Protein AF-A0A820G0E8-F1 (afdb_monomer)

Structure (mmCIF, N/CA/C/O backbone):
data_AF-A0A820G0E8-F1
#
_entry.id   AF-A0A820G0E8-F1
#
loop_
_atom_site.group_PDB
_atom_site.id
_atom_site.type_symbol
_atom_site.label_atom_id
_atom_site.label_alt_id
_atom_site.label_comp_id
_atom_site.label_asym_id
_atom_site.label_entity_id
_atom_site.label_seq_id
_atom_site.pdbx_PDB_ins_code
_atom_site.Cartn_x
_atom_site.Cartn_y
_atom_site.Cartn_z
_atom_site.occupancy
_atom_site.B_iso_or_equiv
_atom_site.auth_seq_id
_atom_site.auth_comp_id
_atom_site.auth_asym_id
_atom_site.auth_atom_id
_atom_site.pdbx_PDB_model_num
ATOM 1 N N . MET A 1 1 ? 2.059 23.994 3.078 1.00 36.12 1 MET A N 1
ATOM 2 C CA . MET A 1 1 ? 0.710 23.503 3.443 1.00 36.12 1 MET A CA 1
ATOM 3 C C . MET A 1 1 ? 0.178 22.371 2.561 1.00 36.12 1 MET A C 1
ATOM 5 O O . MET A 1 1 ? -0.670 21.641 3.039 1.00 36.12 1 MET A O 1
ATOM 9 N N . VAL A 1 2 ? 0.665 22.157 1.329 1.00 35.41 2 VAL A N 1
ATOM 10 C CA . VAL A 1 2 ? 0.181 21.047 0.471 1.00 35.41 2 VAL A CA 1
ATOM 11 C C . VAL A 1 2 ? 0.738 19.672 0.890 1.00 35.41 2 VAL A C 1
ATOM 13 O O . VAL A 1 2 ? 0.032 18.677 0.796 1.00 35.41 2 VAL A O 1
ATOM 16 N N . GLY A 1 3 ? 1.969 19.610 1.422 1.00 37.16 3 GLY A N 1
ATOM 17 C CA . GLY A 1 3 ? 2.598 18.348 1.853 1.00 37.16 3 GLY A CA 1
ATOM 18 C C . GLY A 1 3 ? 1.890 17.660 3.027 1.00 37.16 3 GLY A C 1
ATOM 19 O O . GLY A 1 3 ? 1.567 16.484 2.937 1.00 37.16 3 GLY A O 1
ATOM 20 N N . GLN A 1 4 ? 1.533 18.418 4.073 1.00 37.75 4 GLN A N 1
ATOM 21 C CA . GLN A 1 4 ? 0.836 17.885 5.254 1.00 37.75 4 GLN A CA 1
ATOM 22 C C . GLN A 1 4 ? -0.540 17.278 4.937 1.00 37.75 4 GLN A C 1
ATOM 24 O O . GLN A 1 4 ? -0.981 16.394 5.658 1.00 37.75 4 GLN A O 1
ATOM 29 N N . PHE A 1 5 ? -1.215 17.736 3.876 1.00 36.47 5 PHE A N 1
ATOM 30 C CA . PHE A 1 5 ? -2.557 17.264 3.513 1.00 36.47 5 PHE A CA 1
ATOM 31 C C . PHE A 1 5 ? -2.537 15.893 2.817 1.00 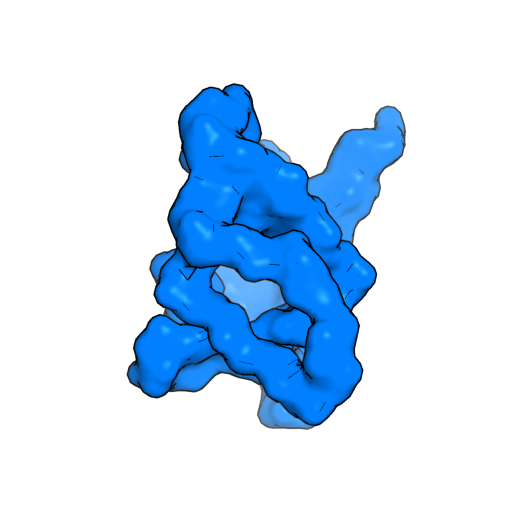36.47 5 PHE A C 1
ATOM 33 O O . PHE A 1 5 ? -3.464 15.100 2.962 1.00 36.47 5 PHE A O 1
ATOM 40 N N . ILE A 1 6 ? -1.475 15.599 2.057 1.00 48.69 6 ILE A N 1
ATOM 41 C CA . ILE A 1 6 ? -1.281 14.278 1.439 1.00 48.69 6 ILE A CA 1
ATOM 42 C C . ILE A 1 6 ? -0.902 13.263 2.519 1.00 48.69 6 ILE A C 1
ATOM 44 O O . ILE A 1 6 ? -1.411 12.145 2.504 1.00 48.69 6 ILE A O 1
ATOM 48 N N . ASP A 1 7 ? -0.071 13.689 3.470 1.00 50.03 7 ASP A N 1
ATOM 49 C CA . ASP A 1 7 ? 0.425 12.865 4.571 1.00 50.03 7 ASP A CA 1
ATOM 50 C C . ASP A 1 7 ? -0.672 12.482 5.586 1.00 50.03 7 ASP A C 1
ATOM 52 O O . ASP A 1 7 ? -0.603 11.410 6.186 1.00 50.03 7 ASP A O 1
ATOM 56 N N . THR A 1 8 ? -1.709 13.312 5.760 1.00 57.25 8 THR A N 1
ATOM 57 C CA . THR A 1 8 ? -2.876 12.983 6.603 1.00 57.25 8 THR A CA 1
ATOM 58 C C . THR A 1 8 ? -3.914 12.126 5.890 1.00 57.25 8 THR A C 1
ATOM 60 O O . THR A 1 8 ? -4.574 11.316 6.538 1.00 57.25 8 THR A O 1
ATOM 63 N N . PHE A 1 9 ? -4.072 12.283 4.573 1.00 72.31 9 PHE A N 1
ATOM 64 C CA . PHE A 1 9 ? -5.093 11.553 3.823 1.00 72.31 9 PHE A CA 1
ATOM 65 C C . PHE A 1 9 ? -4.617 10.165 3.383 1.00 72.31 9 PHE A C 1
ATOM 67 O O . PHE A 1 9 ? -5.361 9.197 3.516 1.00 72.31 9 PHE A O 1
ATOM 74 N N . TRP A 1 10 ? -3.384 10.045 2.879 1.00 82.44 10 TRP A N 1
ATOM 75 C CA . TRP A 1 10 ? -2.825 8.780 2.395 1.00 82.44 10 TRP A CA 1
ATOM 76 C C . TRP A 1 10 ? -1.816 8.223 3.385 1.00 82.44 10 TRP A C 1
ATOM 78 O O . TRP A 1 10 ? -0.690 8.709 3.500 1.00 82.44 10 TRP A O 1
ATOM 88 N N . ARG A 1 11 ? -2.177 7.126 4.048 1.00 86.00 11 ARG A N 1
ATOM 89 C CA . ARG A 1 11 ? -1.260 6.462 4.965 1.00 86.00 11 ARG A CA 1
ATOM 90 C C . ARG A 1 11 ? -0.144 5.764 4.186 1.00 86.00 11 ARG A C 1
ATOM 92 O O . ARG A 1 11 ? -0.373 4.718 3.575 1.00 86.00 11 ARG A O 1
ATOM 99 N N . LYS A 1 12 ? 1.079 6.296 4.243 1.00 89.56 12 LYS A N 1
ATOM 100 C CA . LYS A 1 12 ? 2.278 5.551 3.832 1.00 89.56 12 LYS A CA 1
ATOM 101 C C . LYS A 1 12 ? 2.484 4.389 4.799 1.00 89.56 12 LYS A C 1
ATOM 103 O O . LYS A 1 12 ? 2.465 4.576 6.015 1.00 89.56 12 LYS A O 1
ATOM 108 N N . SER A 1 13 ? 2.615 3.171 4.294 1.00 87.25 13 SER A N 1
ATOM 109 C CA . SER A 1 13 ? 2.782 1.991 5.151 1.00 87.25 13 SER A CA 1
ATOM 110 C C . SER A 1 13 ? 3.512 0.879 4.426 1.00 87.25 13 SER A C 1
ATOM 112 O O . SER A 1 13 ? 3.394 0.730 3.209 1.00 87.25 13 SER A O 1
ATOM 114 N N . PHE A 1 14 ? 4.223 0.052 5.188 1.00 88.38 14 PHE A N 1
ATOM 115 C CA . PHE A 1 14 ? 4.657 -1.233 4.669 1.00 88.38 14 PHE A CA 1
ATOM 116 C C . PHE A 1 14 ? 3.482 -2.210 4.624 1.00 88.38 14 PHE A C 1
ATOM 118 O O . PHE A 1 14 ? 2.568 -2.166 5.450 1.00 88.38 14 PHE A O 1
ATOM 125 N N . ILE A 1 15 ? 3.546 -3.164 3.694 1.00 87.06 15 ILE A N 1
ATOM 126 C CA . ILE A 1 15 ? 2.589 -4.279 3.619 1.00 87.06 15 ILE A CA 1
ATOM 127 C C . ILE A 1 15 ? 2.536 -5.031 4.960 1.00 87.06 15 ILE A C 1
ATOM 129 O O . ILE A 1 15 ? 1.457 -5.392 5.423 1.00 87.06 15 ILE A O 1
ATOM 133 N N . GLY A 1 16 ? 3.685 -5.212 5.623 1.00 85.25 16 GLY A N 1
ATOM 134 C CA . GLY A 1 16 ? 3.760 -5.850 6.941 1.00 85.25 16 GLY A CA 1
ATOM 135 C C . GLY A 1 16 ? 2.952 -5.131 8.027 1.00 85.25 16 GLY A C 1
ATOM 136 O O . GLY A 1 16 ? 2.353 -5.787 8.877 1.00 85.25 16 GLY A O 1
ATOM 137 N N . ASP A 1 17 ? 2.865 -3.801 7.972 1.00 85.88 17 ASP A N 1
ATOM 138 C CA . ASP A 1 17 ? 2.082 -3.020 8.931 1.00 85.88 17 ASP A CA 1
ATOM 139 C C . ASP A 1 17 ? 0.589 -3.175 8.680 1.00 85.88 17 ASP A C 1
ATOM 141 O O . ASP A 1 17 ? -0.172 -3.447 9.606 1.00 85.88 17 ASP A O 1
ATOM 145 N N . LEU A 1 18 ? 0.174 -3.084 7.418 1.00 88.38 18 LEU A N 1
ATOM 146 C CA . LEU A 1 18 ? -1.227 -3.218 7.032 1.00 88.38 18 LEU A CA 1
ATOM 147 C C . LEU A 1 18 ? -1.809 -4.601 7.358 1.00 88.38 18 LEU A C 1
ATOM 149 O O . LEU A 1 18 ? -2.995 -4.701 7.653 1.00 88.38 18 LEU A O 1
ATOM 153 N N . ARG A 1 19 ? -0.989 -5.658 7.406 1.00 87.19 19 ARG A N 1
ATOM 154 C CA . ARG A 1 19 ? -1.418 -6.989 7.888 1.00 87.19 19 ARG A CA 1
ATOM 155 C C . ARG A 1 19 ? -1.884 -6.982 9.349 1.00 87.19 19 ARG A C 1
ATOM 157 O O . ARG A 1 19 ? -2.638 -7.860 9.758 1.00 87.19 19 ARG A O 1
ATOM 164 N N . ARG A 1 20 ? -1.438 -6.006 10.142 1.00 86.44 20 ARG A N 1
ATOM 165 C CA . ARG A 1 20 ? -1.859 -5.813 11.538 1.00 86.44 20 ARG A CA 1
ATOM 166 C C . ARG A 1 20 ? -3.068 -4.887 11.660 1.00 86.44 20 ARG A C 1
ATOM 168 O O . ARG A 1 20 ? -3.601 -4.753 12.759 1.00 86.44 20 ARG A O 1
ATOM 175 N N . ALA A 1 21 ? -3.498 -4.260 10.564 1.00 88.50 21 ALA A N 1
ATOM 176 C CA . ALA A 1 21 ? -4.653 -3.382 10.575 1.00 88.50 21 ALA A CA 1
ATOM 177 C C . ALA A 1 21 ? -5.953 -4.180 10.744 1.00 88.50 21 ALA A C 1
ATOM 179 O O . ALA A 1 21 ? -6.102 -5.294 10.230 1.00 88.50 21 ALA A O 1
ATOM 180 N N . ARG A 1 22 ? -6.906 -3.599 11.469 1.00 88.75 22 ARG A N 1
ATOM 181 C CA . ARG A 1 22 ? -8.230 -4.165 11.736 1.00 88.75 22 ARG A CA 1
ATOM 182 C C . ARG A 1 22 ? -9.294 -3.257 11.146 1.00 88.75 22 ARG A C 1
ATOM 184 O O . ARG A 1 22 ? -9.194 -2.042 11.292 1.00 88.75 22 ARG A O 1
ATOM 191 N N . LYS A 1 23 ? -10.309 -3.827 10.498 1.00 88.38 23 LYS A N 1
ATOM 192 C CA . LYS A 1 23 ? -11.496 -3.050 10.125 1.00 88.38 23 LYS A CA 1
ATOM 193 C C . LYS A 1 23 ? -12.170 -2.502 11.380 1.00 88.38 23 LYS A C 1
ATOM 195 O O . LYS A 1 23 ? -12.201 -3.195 12.397 1.00 88.38 23 LYS A O 1
ATOM 200 N N . VAL A 1 24 ? -12.700 -1.283 11.294 1.00 86.56 24 VAL A N 1
ATOM 201 C CA . VAL A 1 24 ? -13.499 -0.681 12.375 1.00 86.56 24 VAL A CA 1
ATOM 202 C C . VAL A 1 24 ? -14.840 -1.408 12.518 1.00 86.56 24 VAL A C 1
ATOM 204 O O . VAL A 1 24 ? -15.222 -1.769 13.628 1.00 86.56 24 VAL A O 1
ATOM 207 N N . SER A 1 25 ? -15.511 -1.703 11.402 1.00 82.56 25 SER A N 1
ATOM 208 C CA . SER A 1 25 ? -16.665 -2.611 11.337 1.00 82.56 25 SER A CA 1
ATOM 209 C C . SER A 1 25 ? -16.698 -3.360 9.996 1.00 82.56 25 SER A C 1
ATOM 211 O O . SER A 1 25 ? -15.935 -3.029 9.087 1.00 82.56 25 SER A O 1
ATOM 213 N N . GLU A 1 26 ? -17.522 -4.405 9.863 1.00 75.94 26 GLU A N 1
ATOM 214 C CA . GLU A 1 26 ? -17.567 -5.236 8.644 1.00 75.94 26 GLU A CA 1
ATOM 215 C C . GLU A 1 26 ? -17.999 -4.446 7.400 1.00 75.94 26 GLU A C 1
ATOM 217 O O . GLU A 1 26 ? -17.389 -4.608 6.333 1.00 75.94 26 GLU A O 1
ATOM 222 N N . ASP A 1 27 ? -18.959 -3.536 7.584 1.00 76.12 27 ASP A N 1
ATOM 223 C CA . ASP A 1 27 ? -19.482 -2.622 6.563 1.00 76.12 27 ASP A CA 1
ATOM 224 C C . ASP A 1 27 ? -18.640 -1.349 6.411 1.00 76.12 27 ASP A C 1
ATOM 226 O O . ASP A 1 27 ? -18.827 -0.574 5.469 1.00 76.12 27 ASP A O 1
ATOM 230 N N . ASP A 1 28 ? -17.693 -1.125 7.327 1.00 73.19 28 ASP A N 1
ATOM 231 C CA . ASP A 1 28 ? -16.836 0.045 7.275 1.00 73.19 28 ASP A CA 1
ATOM 232 C C . ASP A 1 28 ? -15.752 -0.093 6.210 1.00 73.19 28 ASP A C 1
ATOM 234 O O . ASP A 1 28 ? -15.253 -1.171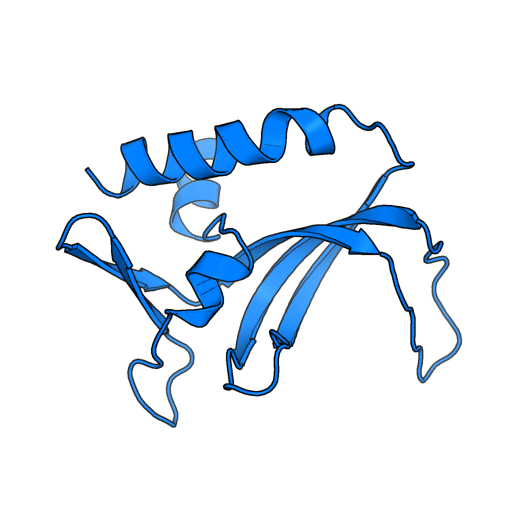 5.858 1.00 73.19 28 ASP A O 1
ATOM 238 N N . THR A 1 29 ? -15.333 1.069 5.739 1.00 81.94 29 THR A N 1
ATOM 239 C CA . THR A 1 29 ? -14.167 1.218 4.886 1.00 81.94 29 THR A CA 1
ATOM 240 C C . THR A 1 29 ? -12.970 1.795 5.630 1.00 81.94 29 THR A C 1
ATOM 242 O O . THR A 1 29 ? -11.882 1.887 5.056 1.00 81.94 29 THR A O 1
ATOM 245 N N . GLU A 1 30 ? -13.163 2.137 6.902 1.00 88.62 30 GLU A N 1
ATOM 246 C CA . GLU A 1 30 ? -12.117 2.542 7.822 1.00 88.62 30 GLU A CA 1
ATOM 247 C C . GLU A 1 30 ? -11.403 1.353 8.471 1.00 88.62 30 GLU A C 1
ATOM 249 O O . GLU A 1 30 ? -11.968 0.310 8.824 1.00 88.62 30 GLU A O 1
ATOM 254 N N . TRP A 1 31 ? -10.107 1.558 8.660 1.00 90.56 31 TRP A N 1
ATOM 255 C CA . TRP A 1 31 ? -9.165 0.623 9.238 1.00 90.56 31 TRP A CA 1
ATOM 256 C C . TRP A 1 31 ? -8.452 1.278 10.404 1.00 90.56 31 TRP A C 1
ATOM 258 O O . TRP A 1 31 ? -8.167 2.471 10.391 1.00 90.56 31 TRP A O 1
ATOM 268 N N . THR A 1 32 ? -8.106 0.474 11.397 1.00 90.12 32 THR A N 1
ATOM 269 C CA . THR A 1 32 ? -7.318 0.877 12.553 1.00 90.12 32 THR A CA 1
ATOM 270 C C . THR A 1 32 ? -6.007 0.125 12.591 1.00 90.12 32 THR A C 1
ATOM 272 O O . THR A 1 32 ? -5.938 -1.056 12.255 1.00 90.12 32 THR A O 1
ATOM 275 N N . ILE A 1 33 ? -4.953 0.797 13.030 1.00 87.81 33 ILE A N 1
ATOM 276 C CA . ILE A 1 33 ? -3.684 0.164 13.377 1.00 87.81 33 ILE A CA 1
ATOM 277 C C . ILE A 1 33 ? -3.160 0.771 14.670 1.00 87.81 33 ILE A C 1
ATOM 279 O O . ILE A 1 33 ? -3.249 1.983 14.876 1.00 87.81 33 ILE A O 1
ATOM 283 N N . THR A 1 34 ? -2.605 -0.073 15.534 1.00 85.12 34 THR A N 1
ATOM 284 C CA . THR A 1 34 ? -1.951 0.385 16.758 1.00 85.12 34 THR A CA 1
ATOM 285 C C . THR A 1 34 ? -0.468 0.590 16.493 1.00 85.12 34 THR A C 1
ATOM 287 O O . THR A 1 34 ? 0.237 -0.353 16.129 1.00 85.12 34 THR A O 1
ATOM 290 N N . TYR A 1 35 ? 0.012 1.812 16.698 1.00 79.00 35 TYR A N 1
ATOM 291 C CA . TYR A 1 35 ? 1.424 2.166 16.597 1.00 79.00 35 TYR A CA 1
ATOM 292 C C . TYR A 1 35 ? 1.839 2.909 17.867 1.00 79.00 35 TYR A C 1
ATOM 294 O O . TYR A 1 35 ? 1.143 3.823 18.299 1.00 79.00 35 TYR A O 1
ATOM 302 N N . ASN A 1 36 ? 2.925 2.479 18.517 1.00 80.69 36 ASN A N 1
ATOM 303 C CA . ASN A 1 36 ? 3.397 3.047 19.791 1.00 80.69 36 ASN A CA 1
ATOM 304 C C . ASN A 1 36 ? 2.291 3.213 20.862 1.00 80.69 36 ASN A C 1
ATOM 306 O O . ASN A 1 36 ? 2.258 4.199 21.591 1.00 80.69 36 ASN A O 1
ATOM 310 N N . GLY A 1 37 ? 1.355 2.258 20.941 1.00 82.38 37 GLY A N 1
ATOM 311 C CA . GLY A 1 37 ? 0.250 2.275 21.911 1.00 82.38 37 GLY A CA 1
ATOM 312 C C . GLY A 1 37 ? -0.927 3.197 21.561 1.00 82.38 37 GLY A C 1
ATOM 313 O O . GLY A 1 37 ? -1.918 3.196 22.286 1.00 82.38 37 GLY A O 1
ATOM 314 N N . LYS A 1 38 ? -0.865 3.939 20.451 1.00 81.94 38 LYS A N 1
ATOM 315 C CA . LYS A 1 38 ? -1.961 4.779 19.949 1.00 81.94 38 LYS A CA 1
ATOM 316 C C . LYS A 1 38 ? -2.681 4.096 18.788 1.00 81.94 38 LYS A C 1
ATOM 318 O O . LYS A 1 38 ? -2.054 3.433 17.963 1.00 81.94 38 LYS A O 1
ATOM 323 N N . VAL A 1 39 ? -4.004 4.253 18.732 1.00 85.75 39 VAL A N 1
ATOM 324 C CA . VAL A 1 39 ? -4.848 3.739 17.644 1.00 85.75 39 VAL A CA 1
ATOM 325 C C . VAL A 1 39 ? -4.987 4.814 16.573 1.00 85.75 39 VAL A C 1
ATOM 327 O O . VAL A 1 39 ? -5.388 5.938 16.866 1.00 85.75 39 VAL A O 1
ATOM 330 N N . HIS A 1 40 ? -4.676 4.460 15.329 1.00 85.06 40 HIS A N 1
ATOM 331 C CA . HIS A 1 40 ? -4.786 5.349 14.175 1.00 85.06 40 HIS A CA 1
ATOM 332 C C . HIS A 1 40 ? -5.810 4.814 13.191 1.00 85.06 40 HIS A C 1
ATOM 334 O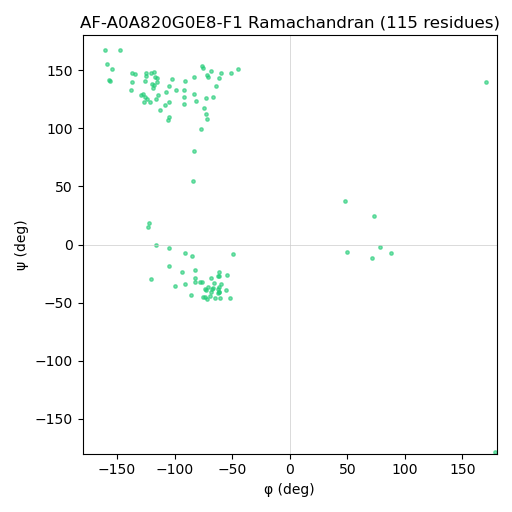 O . HIS A 1 40 ? -5.667 3.682 12.728 1.00 85.06 40 HIS A O 1
ATOM 340 N N . GLN A 1 41 ? -6.794 5.643 12.850 1.00 88.19 41 GLN A N 1
ATOM 341 C CA . GLN A 1 41 ? -7.796 5.355 11.828 1.00 88.19 41 GLN A CA 1
ATOM 342 C C . GLN A 1 41 ? -7.342 5.849 10.451 1.00 88.19 41 GLN A C 1
ATOM 344 O O . GLN A 1 41 ? -6.716 6.904 10.337 1.00 88.19 41 GLN A O 1
ATOM 349 N N . PHE A 1 42 ? -7.620 5.070 9.408 1.00 88.88 42 PHE A N 1
ATOM 350 C CA . PHE A 1 42 ? -7.313 5.405 8.020 1.00 88.88 42 PHE A CA 1
ATOM 351 C C . PHE A 1 42 ? -8.181 4.600 7.046 1.00 88.88 42 PHE A C 1
ATOM 353 O O . PHE A 1 42 ? -8.617 3.495 7.344 1.00 88.88 42 PHE A O 1
ATOM 360 N N . GLN A 1 43 ? -8.379 5.125 5.840 1.00 90.38 43 GLN A N 1
ATOM 361 C CA . GLN A 1 43 ? -9.091 4.438 4.749 1.00 90.38 43 GLN A CA 1
ATOM 362 C C . GLN A 1 43 ? -8.202 4.259 3.507 1.00 90.38 43 GLN A C 1
ATOM 364 O O . GLN A 1 43 ? -8.353 3.318 2.721 1.00 90.38 43 GLN A O 1
ATOM 369 N N . PHE A 1 44 ? -7.266 5.184 3.318 1.00 92.12 44 PHE A N 1
ATOM 370 C CA . PHE A 1 44 ? -6.480 5.326 2.107 1.00 92.12 44 PHE A CA 1
ATOM 371 C C . PHE A 1 44 ? -5.005 5.052 2.389 1.00 92.12 44 PHE A C 1
ATOM 373 O O . PHE A 1 44 ? -4.470 5.463 3.419 1.00 92.12 44 PHE A O 1
ATOM 380 N N . VAL A 1 45 ? -4.348 4.354 1.466 1.00 92.56 45 VAL A N 1
ATOM 381 C CA . VAL A 1 45 ? -2.961 3.903 1.602 1.00 9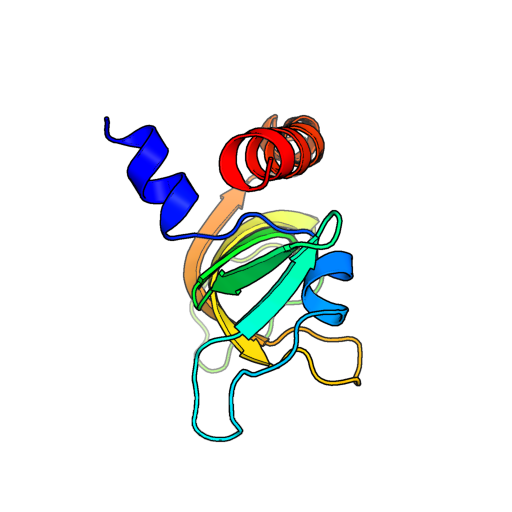2.56 45 VAL A CA 1
ATOM 382 C C . VAL A 1 45 ? -2.104 4.375 0.439 1.00 92.56 45 VAL A C 1
ATOM 384 O O . VAL A 1 45 ? -2.553 4.437 -0.709 1.00 92.56 45 VAL A O 1
ATOM 387 N N . TRP A 1 46 ? -0.849 4.669 0.754 1.00 93.38 46 TRP A N 1
ATOM 388 C CA . TRP A 1 46 ? 0.224 4.891 -0.202 1.00 93.38 46 TRP A CA 1
ATOM 389 C C . TRP A 1 46 ? 1.228 3.752 -0.052 1.00 93.38 46 TRP A C 1
ATOM 391 O O . TRP A 1 46 ? 1.841 3.589 1.003 1.00 93.38 46 TRP A O 1
ATOM 401 N N . LEU A 1 47 ? 1.380 2.953 -1.100 1.00 92.12 47 LEU A N 1
ATOM 402 C CA . LEU A 1 47 ? 2.236 1.774 -1.130 1.00 92.12 47 LEU A CA 1
ATOM 403 C C . LEU A 1 47 ? 3.284 1.916 -2.221 1.00 92.12 47 LEU A C 1
ATOM 405 O O . LEU A 1 47 ? 3.014 2.495 -3.272 1.00 92.12 47 LEU A O 1
ATOM 409 N N . GLN A 1 48 ? 4.462 1.350 -1.985 1.00 91.75 48 GLN A N 1
ATOM 410 C CA . GLN A 1 48 ? 5.498 1.229 -3.001 1.00 91.75 48 GLN A CA 1
ATOM 411 C C . GLN A 1 48 ? 6.097 -0.181 -2.978 1.00 91.75 48 GLN A C 1
ATOM 413 O O . GLN A 1 48 ? 6.163 -0.808 -1.917 1.00 91.75 48 GLN A O 1
ATOM 418 N N . GLY A 1 49 ? 6.505 -0.698 -4.135 1.00 90.38 49 GLY A N 1
ATOM 419 C CA . GLY A 1 49 ? 7.071 -2.043 -4.248 1.00 90.38 49 GLY A CA 1
ATOM 420 C C . GLY A 1 49 ? 7.423 -2.432 -5.679 1.00 90.38 49 GLY A C 1
ATOM 421 O O . GLY A 1 49 ? 7.256 -1.646 -6.603 1.00 90.38 49 GLY A O 1
ATOM 422 N N . ILE A 1 50 ? 7.911 -3.657 -5.864 1.00 89.75 50 ILE A N 1
ATOM 423 C CA . ILE A 1 50 ? 8.276 -4.187 -7.184 1.00 89.75 50 ILE A CA 1
ATOM 424 C C . ILE A 1 50 ? 7.077 -4.925 -7.784 1.00 89.75 50 ILE A C 1
ATOM 426 O O . ILE A 1 50 ? 6.440 -5.747 -7.120 1.00 89.75 50 ILE A O 1
ATOM 430 N N . CYS A 1 51 ? 6.770 -4.654 -9.051 1.00 87.00 51 CYS A N 1
ATOM 431 C CA . CYS A 1 51 ? 5.736 -5.370 -9.782 1.00 87.00 51 CYS A CA 1
ATOM 432 C C . CYS A 1 51 ? 6.209 -6.789 -10.138 1.00 87.00 51 CYS A C 1
ATOM 434 O O . CYS A 1 51 ? 7.108 -6.964 -10.956 1.00 87.00 51 CYS A O 1
ATOM 436 N N . VAL A 1 52 ? 5.594 -7.810 -9.536 1.00 87.12 52 VAL A N 1
ATOM 437 C CA . VAL A 1 52 ? 5.970 -9.225 -9.744 1.00 87.12 52 VAL A CA 1
ATOM 438 C C . VAL A 1 52 ? 5.003 -10.002 -10.634 1.00 87.12 52 VAL A C 1
ATOM 440 O O . VAL A 1 52 ? 5.34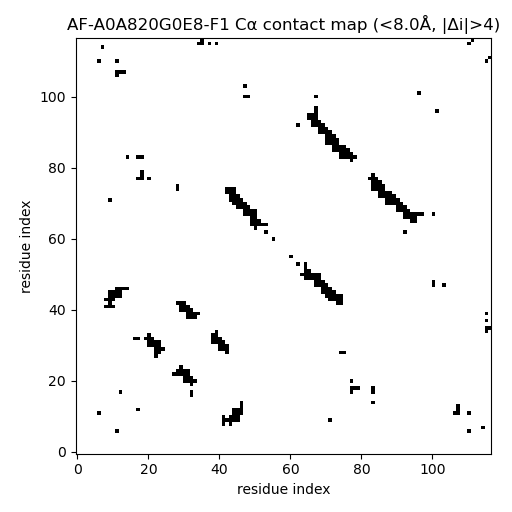9 -11.067 -11.140 1.00 87.12 52 VAL A O 1
ATOM 443 N N . LYS A 1 53 ? 3.780 -9.499 -10.826 1.00 84.31 53 LYS A N 1
ATOM 444 C CA . LYS A 1 53 ? 2.753 -10.128 -11.660 1.00 84.31 53 LYS A CA 1
ATOM 445 C C . LYS A 1 53 ? 1.739 -9.088 -12.118 1.00 84.31 53 LYS A C 1
ATOM 447 O O . LYS A 1 53 ? 1.339 -8.232 -11.332 1.00 84.31 53 LYS A O 1
ATOM 452 N N . ILE A 1 54 ? 1.289 -9.208 -13.364 1.00 82.38 54 ILE A N 1
ATOM 453 C CA . ILE A 1 54 ? 0.236 -8.376 -13.949 1.00 82.38 54 ILE A CA 1
ATOM 454 C C . ILE A 1 54 ? -0.814 -9.307 -14.545 1.00 82.38 54 ILE A C 1
ATOM 456 O O . ILE A 1 54 ? -0.484 -10.227 -15.290 1.00 82.38 54 ILE A O 1
ATOM 460 N N . LEU A 1 55 ? -2.076 -9.069 -14.202 1.00 80.94 55 LEU A N 1
ATOM 461 C CA . LEU A 1 55 ? -3.232 -9.711 -14.816 1.00 80.94 55 LEU A CA 1
ATOM 462 C C . LEU A 1 55 ? -4.164 -8.593 -15.277 1.00 80.94 55 LEU A C 1
ATOM 464 O O . LEU A 1 55 ? -4.544 -7.743 -14.473 1.00 80.94 55 LEU A O 1
ATOM 468 N N . THR A 1 56 ? -4.494 -8.566 -16.563 1.00 77.62 56 THR A N 1
ATOM 469 C CA . THR A 1 56 ? -5.413 -7.586 -17.147 1.00 77.62 56 THR A CA 1
ATOM 470 C C . THR A 1 56 ? -6.611 -8.320 -17.730 1.00 77.62 56 THR A C 1
ATOM 472 O O . THR A 1 56 ? -6.452 -9.338 -18.398 1.00 77.62 56 THR A O 1
ATOM 475 N N . CYS A 1 57 ? -7.814 -7.813 -17.468 1.00 73.62 57 CYS A N 1
ATOM 476 C CA . CYS A 1 57 ? -9.032 -8.355 -18.070 1.00 73.62 57 CYS A CA 1
ATOM 477 C C . CYS A 1 57 ? -9.260 -7.792 -19.482 1.00 73.62 57 CYS A C 1
ATOM 479 O O . CYS A 1 57 ? -9.783 -8.492 -20.341 1.00 73.62 57 CYS A O 1
ATOM 481 N N . ASP A 1 58 ? -8.784 -6.565 -19.742 1.00 72.44 58 ASP A N 1
ATOM 482 C CA . ASP A 1 58 ? -9.229 -5.778 -20.903 1.00 72.44 58 ASP A CA 1
ATOM 483 C C . ASP A 1 58 ? -8.072 -5.362 -21.836 1.00 72.44 58 ASP A C 1
ATOM 485 O O . ASP A 1 58 ? -8.194 -4.422 -22.614 1.00 72.44 58 ASP A O 1
ATOM 489 N N . GLY A 1 59 ? -6.913 -6.027 -21.754 1.00 51.62 59 GLY A N 1
ATOM 490 C CA . GLY A 1 59 ? -5.832 -5.918 -22.751 1.00 51.62 59 GLY A CA 1
ATOM 491 C C . GLY A 1 59 ? -5.035 -4.604 -22.802 1.00 51.62 59 GLY A C 1
ATOM 492 O O . GLY A 1 59 ? -3.963 -4.576 -23.401 1.00 51.62 59 GLY A O 1
ATOM 493 N N . TYR A 1 60 ? -5.469 -3.534 -22.138 1.00 51.09 60 TYR A N 1
ATOM 494 C CA . TYR A 1 60 ? -4.742 -2.262 -22.122 1.00 51.09 60 TYR A CA 1
ATOM 495 C C . TYR A 1 60 ? -4.057 -2.029 -20.778 1.00 51.09 60 TYR A C 1
ATOM 497 O O . TYR A 1 60 ? -4.722 -1.724 -19.787 1.00 51.09 60 TYR A O 1
ATOM 505 N N . LYS A 1 61 ? -2.722 -2.160 -20.767 1.00 60.06 61 LYS A N 1
ATOM 506 C CA . LYS A 1 61 ? -1.744 -1.286 -20.081 1.00 60.06 61 LYS A CA 1
ATOM 507 C C . LYS A 1 61 ? -0.342 -1.897 -20.116 1.00 60.06 61 LYS A C 1
ATOM 509 O O . LYS A 1 61 ? -0.155 -3.094 -19.922 1.00 60.06 61 LYS A O 1
ATOM 514 N N . ILE A 1 62 ? 0.638 -1.027 -20.334 1.00 60.31 62 ILE A N 1
ATOM 515 C CA . ILE A 1 62 ? 2.066 -1.335 -20.360 1.00 60.31 62 ILE A CA 1
ATOM 516 C C . ILE A 1 62 ? 2.568 -1.333 -18.910 1.00 60.31 62 ILE A C 1
ATOM 518 O O . ILE A 1 62 ? 3.085 -0.333 -18.424 1.00 60.31 62 ILE A O 1
ATOM 522 N N . TYR A 1 63 ? 2.341 -2.423 -18.187 1.00 65.50 63 TYR A N 1
ATOM 523 C CA . TYR A 1 63 ? 3.040 -2.673 -16.930 1.00 65.50 63 TYR A CA 1
ATOM 524 C C . TYR A 1 63 ? 4.183 -3.642 -17.226 1.00 65.50 63 TYR A C 1
ATOM 526 O O . TYR A 1 63 ? 3.972 -4.645 -17.910 1.00 65.50 63 TYR A O 1
ATOM 534 N N . PHE A 1 64 ? 5.384 -3.351 -16.733 1.00 69.88 64 PHE A N 1
ATOM 535 C CA . PHE A 1 64 ? 6.519 -4.256 -16.867 1.00 69.88 64 PHE A CA 1
ATOM 536 C C . PHE A 1 64 ? 6.791 -4.959 -15.541 1.00 69.88 64 PHE A C 1
ATOM 538 O O . PHE A 1 64 ? 6.766 -4.355 -14.468 1.00 69.88 64 PHE A O 1
ATOM 545 N N . LEU A 1 65 ? 7.049 -6.262 -15.622 1.00 79.81 65 LEU A N 1
ATOM 546 C CA . LEU A 1 65 ? 7.547 -7.025 -14.484 1.00 79.81 65 LEU A CA 1
ATOM 547 C C . LEU A 1 65 ? 8.932 -6.493 -14.096 1.00 79.81 65 LEU A C 1
ATOM 549 O O . LEU A 1 65 ? 9.765 -6.248 -14.965 1.00 79.81 65 LEU A O 1
ATOM 553 N N . GLY A 1 66 ? 9.171 -6.325 -12.798 1.00 81.50 66 GLY A N 1
ATOM 554 C CA . GLY A 1 66 ? 10.419 -5.777 -12.263 1.00 81.50 66 GLY A CA 1
ATOM 555 C C . GLY A 1 66 ? 10.455 -4.251 -12.133 1.00 81.50 66 GLY A C 1
ATOM 556 O O . GLY A 1 66 ? 11.389 -3.729 -11.521 1.00 81.50 66 GLY A O 1
ATOM 557 N N . ASP A 1 67 ? 9.447 -3.532 -12.638 1.00 86.31 67 ASP A N 1
ATOM 558 C CA . ASP A 1 67 ? 9.338 -2.091 -12.407 1.00 86.31 67 ASP A CA 1
ATOM 559 C C . ASP A 1 67 ? 8.948 -1.795 -10.958 1.00 86.31 67 ASP A C 1
ATOM 561 O O . ASP A 1 67 ? 8.170 -2.516 -10.320 1.00 86.31 67 ASP A O 1
ATOM 565 N N . TYR A 1 68 ? 9.473 -0.683 -10.454 1.00 87.69 68 TYR A N 1
ATOM 566 C CA . TYR A 1 68 ? 9.092 -0.137 -9.167 1.00 87.69 68 TYR A CA 1
ATOM 567 C C . TYR A 1 68 ? 7.793 0.651 -9.318 1.00 87.69 68 TYR A C 1
ATOM 569 O O . TYR A 1 68 ? 7.699 1.582 -10.121 1.00 87.69 68 TYR A O 1
ATOM 577 N N . ILE A 1 69 ? 6.779 0.283 -8.548 1.00 89.25 69 ILE A N 1
ATOM 578 C CA . ILE A 1 69 ? 5.445 0.864 -8.619 1.00 89.25 69 ILE A CA 1
ATOM 579 C C . ILE A 1 69 ? 5.101 1.596 -7.333 1.00 89.25 69 ILE A C 1
ATOM 581 O O . ILE A 1 69 ? 5.414 1.150 -6.231 1.00 89.25 69 ILE A O 1
ATOM 585 N N . ILE A 1 70 ? 4.396 2.707 -7.499 1.00 90.12 70 ILE A N 1
ATOM 586 C CA . ILE A 1 70 ? 3.759 3.466 -6.434 1.00 90.12 70 ILE A CA 1
ATOM 587 C C . ILE A 1 70 ? 2.251 3.387 -6.641 1.00 90.12 70 ILE A C 1
ATOM 589 O O . ILE A 1 70 ? 1.752 3.678 -7.731 1.00 90.12 70 ILE A O 1
ATOM 593 N N . ILE A 1 71 ? 1.528 3.014 -5.590 1.00 90.69 71 ILE A N 1
ATOM 594 C CA . ILE A 1 71 ? 0.076 2.864 -5.575 1.00 90.69 71 ILE A CA 1
ATOM 595 C C . ILE A 1 71 ? -0.497 3.798 -4.511 1.00 90.69 71 ILE A C 1
ATOM 597 O O . ILE A 1 71 ? -0.173 3.668 -3.334 1.00 90.69 71 ILE A O 1
ATOM 601 N N . ALA A 1 72 ? -1.400 4.687 -4.917 1.00 91.88 72 ALA A N 1
ATOM 602 C CA . ALA A 1 72 ? -2.299 5.394 -4.008 1.00 91.88 72 ALA A CA 1
ATOM 603 C C . ALA A 1 72 ? -3.712 4.831 -4.197 1.00 91.88 72 ALA A C 1
ATOM 605 O O . ALA A 1 72 ? -4.257 4.858 -5.309 1.00 91.88 72 ALA A O 1
ATOM 606 N N . GLY A 1 73 ? -4.297 4.273 -3.138 1.00 92.44 73 GLY A N 1
ATOM 607 C CA . GLY A 1 73 ? -5.565 3.552 -3.240 1.00 92.44 73 GLY A CA 1
ATOM 608 C C . GLY A 1 73 ? -6.323 3.372 -1.929 1.00 92.44 73 GLY A C 1
ATOM 609 O O . GLY A 1 73 ? -5.801 3.607 -0.842 1.00 92.44 73 GLY A O 1
ATOM 610 N N . LYS A 1 74 ? -7.584 2.959 -2.042 1.00 92.19 74 LYS A N 1
ATOM 611 C CA . LYS A 1 74 ? -8.428 2.603 -0.897 1.00 92.19 74 LYS A CA 1
ATOM 612 C C . LYS A 1 74 ? -8.148 1.166 -0.477 1.00 92.19 74 LYS A C 1
ATOM 614 O O . LYS A 1 74 ? -8.174 0.268 -1.321 1.00 92.19 74 LYS A O 1
ATOM 619 N N . LEU A 1 75 ? -7.901 0.948 0.811 1.00 91.12 75 LEU A N 1
ATOM 620 C CA . LEU A 1 75 ? -7.676 -0.388 1.350 1.00 91.12 75 LEU A CA 1
ATOM 621 C C . LEU A 1 75 ? -9.008 -1.140 1.433 1.00 91.12 75 LEU A C 1
ATOM 623 O O . LEU A 1 75 ? -9.926 -0.718 2.134 1.00 91.12 75 LEU A O 1
ATOM 627 N N . LEU A 1 76 ? -9.120 -2.243 0.695 1.00 88.94 76 LEU A N 1
ATOM 628 C CA . LEU A 1 76 ? -10.335 -3.058 0.658 1.00 88.94 76 LEU A CA 1
ATOM 629 C C . LEU A 1 76 ? -10.222 -4.282 1.555 1.00 88.94 76 LEU A C 1
ATOM 631 O O . LEU A 1 76 ? -11.214 -4.712 2.142 1.00 88.94 76 LEU A O 1
ATOM 635 N N . ASN A 1 77 ? -9.021 -4.857 1.638 1.00 87.50 77 ASN A N 1
ATOM 636 C CA . ASN A 1 77 ? -8.813 -6.079 2.387 1.00 87.50 77 ASN A CA 1
ATOM 637 C C . ASN A 1 77 ? -7.359 -6.246 2.850 1.00 87.50 77 ASN A C 1
ATOM 639 O O . ASN A 1 77 ? -6.424 -5.978 2.094 1.00 87.50 77 ASN A O 1
ATOM 643 N N . THR A 1 78 ? -7.192 -6.747 4.071 1.00 82.50 78 THR A N 1
ATOM 644 C CA . THR A 1 78 ? -5.919 -7.177 4.670 1.00 82.50 78 THR A CA 1
ATOM 645 C C . THR A 1 78 ? -5.969 -8.638 5.129 1.00 82.50 78 THR A C 1
ATOM 647 O O . THR A 1 78 ? -5.128 -9.040 5.932 1.00 82.50 78 THR A O 1
ATOM 650 N N . THR A 1 79 ? -6.969 -9.414 4.673 1.00 66.19 79 THR A N 1
ATOM 651 C CA . THR A 1 79 ? -7.257 -10.783 5.130 1.00 66.19 79 THR A CA 1
ATOM 652 C C . THR A 1 79 ? -6.003 -11.637 5.244 1.00 66.19 79 THR A C 1
ATOM 654 O O . THR A 1 79 ? -5.056 -11.496 4.474 1.00 66.19 79 THR A O 1
ATOM 657 N N . SER A 1 80 ? -6.061 -12.598 6.170 1.00 58.09 80 SER A N 1
ATOM 658 C CA . SER A 1 80 ? -5.036 -13.594 6.526 1.00 58.09 80 SER A CA 1
ATOM 659 C C . SER A 1 80 ? -4.407 -14.372 5.360 1.00 58.09 80 SER A C 1
ATOM 661 O O . SER A 1 80 ? -3.451 -15.111 5.564 1.00 58.09 80 SER A O 1
ATOM 663 N N . SER A 1 81 ? -4.929 -14.224 4.148 1.00 56.00 81 SER A N 1
ATOM 664 C CA . SER A 1 81 ? -4.476 -14.854 2.920 1.00 56.00 81 SER A CA 1
ATOM 665 C C . SER A 1 81 ? -3.320 -14.089 2.269 1.00 56.00 81 SER A C 1
ATOM 667 O O . SER A 1 81 ? -3.477 -13.699 1.125 1.00 56.00 81 SER A O 1
ATOM 669 N N . ASP A 1 82 ? -2.208 -13.810 2.955 1.00 71.12 82 ASP A N 1
ATOM 670 C CA . ASP A 1 82 ? -0.937 -13.235 2.435 1.00 71.12 82 ASP A CA 1
ATOM 671 C C . ASP A 1 82 ? -0.961 -11.962 1.553 1.00 71.12 82 ASP A C 1
ATOM 673 O O . ASP A 1 82 ? 0.090 -11.378 1.266 1.00 71.12 82 ASP A O 1
ATOM 677 N N . HIS A 1 83 ? -2.129 -11.475 1.166 1.00 81.75 83 HIS A N 1
ATOM 678 C CA . HIS A 1 83 ? -2.349 -10.507 0.111 1.00 81.75 83 HIS A CA 1
ATOM 679 C C . HIS A 1 83 ? -3.142 -9.338 0.671 1.00 81.75 83 HIS A C 1
ATOM 681 O O . HIS A 1 83 ? -4.078 -9.500 1.451 1.00 81.75 83 HIS A O 1
ATOM 687 N N . ILE A 1 84 ? -2.771 -8.146 0.222 1.00 87.44 84 ILE A N 1
ATOM 688 C CA . ILE A 1 84 ? -3.498 -6.917 0.507 1.00 87.44 84 ILE A CA 1
ATOM 689 C C . ILE A 1 84 ? -4.202 -6.500 -0.770 1.00 87.44 84 ILE A C 1
ATOM 691 O O . ILE A 1 84 ? -3.584 -6.451 -1.834 1.00 87.44 84 ILE A O 1
ATOM 695 N N . ILE A 1 85 ? -5.489 -6.189 -0.657 1.00 89.94 85 ILE A N 1
ATOM 696 C CA . ILE A 1 85 ? -6.298 -5.742 -1.785 1.00 89.94 85 ILE A CA 1
ATOM 697 C C . ILE A 1 85 ? -6.521 -4.243 -1.651 1.00 89.94 85 ILE A C 1
ATOM 699 O O . ILE A 1 85 ? -7.070 -3.761 -0.657 1.00 89.94 85 ILE A O 1
ATOM 703 N N . VAL A 1 86 ? -6.107 -3.513 -2.682 1.00 90.44 86 VAL A N 1
ATOM 704 C CA . VAL A 1 86 ? -6.227 -2.060 -2.762 1.00 90.44 86 VAL A CA 1
ATOM 705 C C . VAL A 1 86 ? -6.956 -1.693 -4.048 1.00 90.44 86 VAL A C 1
ATOM 707 O O . VAL A 1 86 ? -6.536 -2.080 -5.137 1.00 90.44 86 VAL A O 1
ATOM 710 N N . SER A 1 87 ? -8.020 -0.900 -3.928 1.00 91.56 87 SER A N 1
ATOM 711 C CA . SER A 1 87 ? -8.617 -0.213 -5.074 1.00 91.56 87 SER A CA 1
ATOM 712 C C . SER A 1 87 ? -7.738 0.980 -5.430 1.00 91.56 87 SER A C 1
ATOM 714 O O . SER A 1 87 ? -7.797 2.020 -4.769 1.00 91.56 87 SER A O 1
ATOM 716 N N . ALA A 1 88 ? -6.884 0.822 -6.438 1.00 89.44 88 ALA A N 1
ATOM 717 C CA . ALA A 1 88 ? -5.939 1.855 -6.842 1.00 89.44 88 ALA A CA 1
ATOM 718 C C . ALA A 1 88 ? -6.644 3.017 -7.563 1.00 89.44 88 ALA A C 1
ATOM 720 O O . ALA A 1 88 ? -7.314 2.810 -8.571 1.00 89.44 88 ALA A O 1
ATOM 721 N N . TYR A 1 89 ? -6.436 4.246 -7.085 1.00 90.50 89 TYR A N 1
ATOM 722 C CA . TYR A 1 89 ? -6.845 5.468 -7.792 1.00 90.50 89 TYR A CA 1
ATOM 723 C C . TYR A 1 89 ? -5.738 5.989 -8.700 1.00 90.50 89 TYR A C 1
ATOM 725 O O . TYR A 1 89 ? -6.001 6.539 -9.767 1.00 90.50 89 TYR A O 1
ATOM 733 N N . LYS A 1 90 ? -4.486 5.810 -8.272 1.00 88.81 90 LYS A N 1
ATOM 734 C CA . LYS A 1 90 ? -3.306 6.179 -9.045 1.00 88.81 90 LYS A CA 1
ATOM 735 C C . LYS A 1 90 ? -2.252 5.091 -8.927 1.00 88.81 90 LYS A C 1
ATOM 737 O O . LYS A 1 90 ? -1.943 4.636 -7.827 1.00 88.81 90 LYS A O 1
ATOM 742 N N . ILE A 1 91 ? -1.690 4.720 -10.072 1.00 87.56 91 ILE A N 1
ATOM 743 C CA . ILE A 1 91 ? -0.521 3.851 -10.178 1.00 87.56 91 ILE A CA 1
ATOM 744 C C . ILE A 1 91 ? 0.524 4.614 -10.985 1.00 87.56 91 ILE A C 1
ATOM 746 O O . ILE A 1 91 ? 0.233 5.072 -12.089 1.00 87.56 91 ILE A O 1
ATOM 750 N N . GLN A 1 92 ? 1.720 4.763 -10.430 1.00 87.69 92 GLN A N 1
ATOM 751 C CA . GLN A 1 92 ? 2.873 5.341 -11.112 1.00 87.69 92 GLN A CA 1
ATOM 752 C C . GLN A 1 92 ? 3.987 4.299 -11.149 1.00 87.69 92 GLN A C 1
ATOM 754 O O . GLN A 1 92 ? 4.197 3.600 -10.162 1.00 87.69 92 GLN A O 1
ATOM 759 N N . TRP A 1 93 ? 4.678 4.183 -12.279 1.00 85.31 93 TRP A N 1
ATOM 760 C CA . TRP A 1 93 ? 5.755 3.215 -12.465 1.00 85.31 93 TRP A CA 1
ATOM 761 C C . TRP A 1 93 ? 7.078 3.923 -12.738 1.00 85.31 93 TRP A C 1
ATOM 763 O O . TRP A 1 93 ? 7.129 5.000 -13.338 1.00 85.31 93 TRP A O 1
ATOM 773 N N . PHE A 1 94 ? 8.148 3.287 -12.290 1.00 83.88 94 PHE A N 1
ATOM 774 C CA . PHE A 1 94 ? 9.521 3.700 -12.490 1.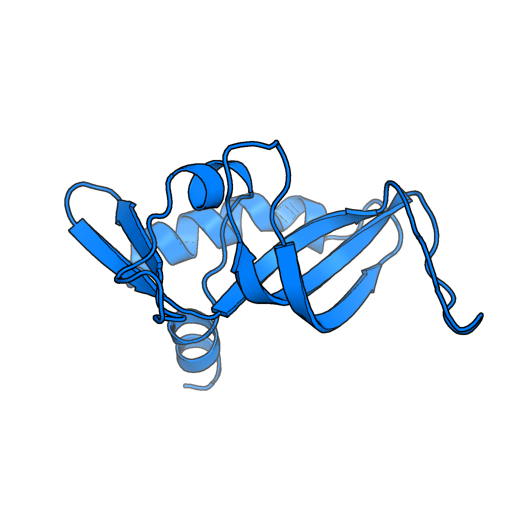00 83.88 94 PHE A CA 1
ATOM 775 C C . PHE A 1 94 ? 10.339 2.464 -12.838 1.00 83.88 94 PHE A C 1
ATOM 777 O O . PHE A 1 94 ? 10.088 1.377 -12.319 1.00 83.88 94 PHE A O 1
ATOM 784 N N . LYS A 1 95 ? 11.368 2.644 -13.665 1.00 80.50 95 LYS A N 1
ATOM 785 C CA . LYS A 1 95 ? 12.378 1.598 -13.831 1.00 80.50 95 LYS A CA 1
ATOM 786 C C . LYS A 1 95 ? 13.044 1.310 -12.482 1.00 80.50 95 LYS A C 1
ATOM 788 O O . LYS A 1 95 ? 13.183 2.212 -11.648 1.00 80.50 95 LYS A O 1
ATOM 793 N N . THR A 1 96 ? 13.443 0.059 -12.285 1.00 69.38 96 THR A N 1
ATOM 794 C CA . THR A 1 96 ? 14.168 -0.421 -11.100 1.00 69.38 96 THR A CA 1
ATOM 795 C C . THR A 1 96 ? 15.392 0.468 -10.811 1.00 69.38 96 THR A C 1
ATOM 797 O O . THR A 1 96 ? 15.980 1.019 -11.745 1.00 69.38 96 THR A O 1
ATOM 800 N N . SER A 1 97 ? 15.764 0.647 -9.533 1.00 64.50 97 SER A N 1
ATOM 801 C CA . SER A 1 97 ? 16.816 1.590 -9.082 1.00 64.50 97 SER A CA 1
ATOM 802 C C . SER A 1 97 ? 16.444 3.079 -9.122 1.00 64.50 97 SER A C 1
ATOM 804 O O . SER A 1 97 ? 17.309 3.958 -9.180 1.00 64.50 97 SER A O 1
ATOM 806 N N . SER A 1 98 ? 15.151 3.398 -9.053 1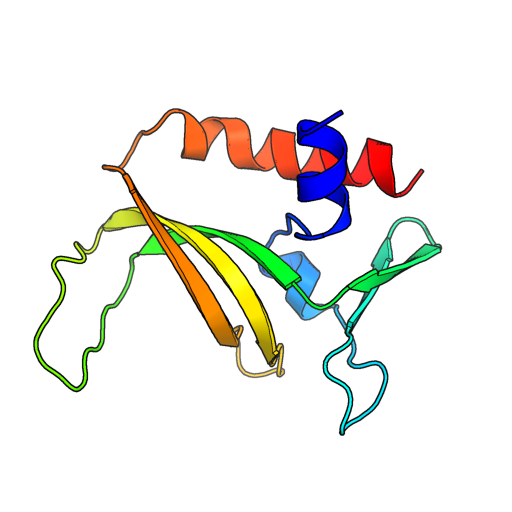.00 72.19 98 SER A N 1
ATOM 807 C CA . SER A 1 98 ? 14.718 4.781 -8.846 1.00 72.19 98 SER A CA 1
ATOM 808 C C . SER A 1 98 ? 15.084 5.268 -7.434 1.00 72.19 98 SER A C 1
ATOM 810 O O . SER A 1 98 ? 15.064 4.502 -6.472 1.00 72.19 98 SER A O 1
ATOM 812 N N . LYS A 1 99 ? 15.359 6.572 -7.270 1.00 83.62 99 LYS A N 1
ATOM 813 C CA . LYS A 1 99 ? 15.588 7.174 -5.939 1.00 83.62 99 LYS A CA 1
ATOM 814 C C . LYS A 1 99 ? 14.426 6.911 -4.969 1.00 83.62 99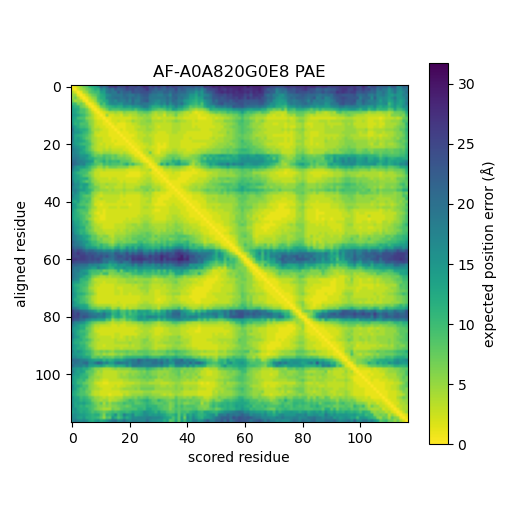 LYS A C 1
ATOM 816 O O . LYS A 1 99 ? 14.659 6.875 -3.768 1.00 83.62 99 LYS A O 1
ATOM 821 N N . HIS A 1 100 ? 13.213 6.699 -5.489 1.00 83.75 100 HIS A N 1
ATOM 822 C CA . HIS A 1 100 ? 12.016 6.389 -4.706 1.00 83.75 100 HIS A CA 1
ATOM 823 C C . HIS A 1 100 ? 12.151 5.086 -3.913 1.00 83.75 100 HIS A C 1
ATOM 825 O O . HIS A 1 100 ? 11.812 5.060 -2.736 1.00 83.75 100 HIS A O 1
ATOM 831 N N . GLU A 1 101 ? 12.739 4.051 -4.517 1.00 83.56 101 GLU A N 1
ATOM 832 C CA . GLU A 1 101 ? 12.972 2.763 -3.857 1.00 83.56 101 GLU A CA 1
ATOM 833 C C . GLU A 1 101 ? 13.884 2.900 -2.631 1.00 83.56 101 GLU A C 1
ATOM 835 O O . GLU A 1 101 ? 13.604 2.329 -1.579 1.00 83.56 101 GLU A O 1
ATOM 840 N N . LEU A 1 102 ? 14.932 3.722 -2.746 1.00 85.56 102 LEU A N 1
ATOM 841 C CA . LEU A 1 102 ? 15.910 3.944 -1.679 1.00 85.56 102 LEU A CA 1
ATOM 842 C C . LEU A 1 102 ? 15.364 4.805 -0.536 1.00 85.56 102 LEU A C 1
ATOM 844 O O . LEU A 1 102 ? 15.678 4.549 0.624 1.00 85.56 102 LEU A O 1
ATOM 848 N N . ILE A 1 103 ? 14.569 5.834 -0.844 1.00 89.06 103 ILE A N 1
ATOM 849 C CA . ILE A 1 103 ? 14.047 6.754 0.179 1.00 89.06 103 ILE A CA 1
ATOM 850 C C . ILE A 1 103 ? 12.799 6.212 0.882 1.00 89.06 103 ILE A C 1
ATOM 852 O O . ILE A 1 103 ? 12.507 6.643 1.995 1.00 89.06 103 ILE A O 1
ATOM 856 N N . TRP A 1 104 ? 12.070 5.272 0.269 1.00 88.62 104 TRP A N 1
ATOM 857 C CA . TRP A 1 104 ? 10.776 4.806 0.771 1.00 88.62 104 TRP A CA 1
ATOM 858 C C . TRP A 1 104 ? 10.787 4.361 2.242 1.00 88.62 104 TRP A C 1
ATOM 860 O O . TRP A 1 104 ? 9.911 4.811 2.987 1.00 88.62 104 TRP A O 1
ATOM 870 N N . PRO A 1 105 ? 11.764 3.562 2.722 1.00 88.19 105 PRO A N 1
ATOM 871 C CA . PRO A 1 105 ? 11.777 3.164 4.124 1.00 88.19 105 PRO A CA 1
ATOM 872 C C . PRO A 1 105 ? 11.902 4.349 5.084 1.00 88.19 105 PRO A C 1
ATOM 874 O O . PRO A 1 105 ? 11.256 4.368 6.130 1.00 88.19 105 PRO A O 1
ATOM 877 N N . PHE A 1 106 ? 12.682 5.361 4.702 1.00 87.62 106 PHE A N 1
ATOM 878 C CA . PHE A 1 106 ? 12.842 6.583 5.483 1.00 87.62 106 PHE A CA 1
ATOM 879 C C . PHE A 1 106 ? 11.554 7.404 5.491 1.00 87.62 106 PHE A C 1
ATOM 881 O O . PHE A 1 106 ? 11.165 7.898 6.543 1.00 87.62 106 PHE A O 1
ATOM 888 N N . GLU A 1 107 ? 10.853 7.498 4.358 1.00 85.38 107 GLU A N 1
ATOM 889 C CA . GLU A 1 107 ? 9.573 8.207 4.288 1.00 85.38 107 GLU A CA 1
ATOM 890 C C . GLU A 1 107 ? 8.498 7.571 5.179 1.00 85.38 107 GLU A C 1
ATOM 892 O O . GLU A 1 107 ? 7.752 8.295 5.838 1.00 85.38 107 GLU A O 1
ATOM 897 N N . VAL A 1 108 ? 8.408 6.234 5.213 1.00 82.44 108 VAL A N 1
ATOM 898 C CA . VAL A 1 108 ? 7.425 5.523 6.053 1.00 82.44 108 VAL A CA 1
ATOM 899 C C . VAL A 1 108 ? 7.732 5.705 7.539 1.00 82.44 108 VAL A C 1
ATOM 901 O O . VAL A 1 108 ? 6.811 5.871 8.340 1.00 82.44 108 VAL A O 1
ATOM 904 N N . VAL A 1 109 ? 9.009 5.702 7.926 1.00 81.56 109 VAL A N 1
ATOM 905 C CA . VAL A 1 109 ? 9.408 5.912 9.324 1.00 81.56 109 VAL A CA 1
ATOM 906 C C . VAL A 1 109 ? 9.205 7.367 9.744 1.00 81.56 109 VAL A C 1
ATOM 908 O O . VAL A 1 109 ? 8.598 7.605 10.785 1.00 81.56 109 VAL A O 1
ATOM 911 N N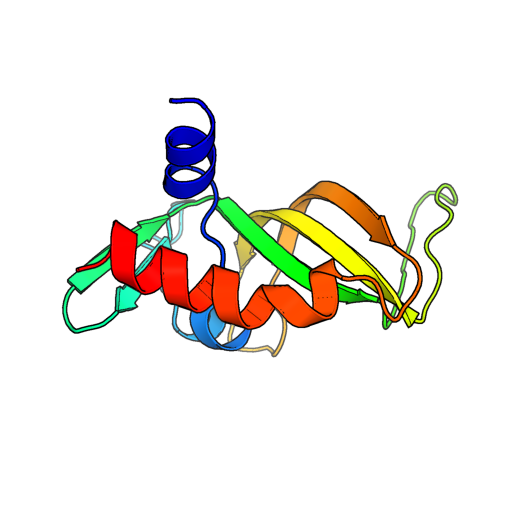 . ASP A 1 110 ? 9.647 8.332 8.934 1.00 79.94 110 ASP A N 1
ATOM 912 C CA . ASP A 1 110 ? 9.552 9.766 9.242 1.00 79.94 110 ASP A CA 1
ATOM 913 C C . ASP A 1 110 ? 8.094 10.208 9.412 1.00 79.94 110 ASP A C 1
ATOM 915 O O . ASP A 1 110 ? 7.749 10.836 10.413 1.00 79.94 110 ASP A O 1
ATOM 919 N N . ILE A 1 111 ? 7.200 9.807 8.503 1.00 72.56 111 ILE A N 1
ATOM 920 C CA . ILE A 1 111 ? 5.774 10.135 8.630 1.00 72.56 111 ILE A CA 1
ATOM 921 C C . ILE A 1 111 ? 5.140 9.429 9.829 1.00 72.56 111 ILE A C 1
ATOM 923 O O . ILE A 1 111 ? 4.334 10.029 10.541 1.00 72.56 111 ILE A O 1
ATOM 927 N N . SER A 1 112 ? 5.549 8.185 10.106 1.00 69.62 112 SER A N 1
ATOM 928 C CA . SER A 1 112 ? 5.044 7.452 11.263 1.00 69.62 112 SER A CA 1
ATOM 929 C C . SER A 1 112 ? 5.482 8.105 12.567 1.00 69.62 112 SER A C 1
ATOM 931 O O . SER A 1 112 ? 4.731 8.104 13.533 1.00 69.62 112 SER A O 1
ATOM 933 N N . GLN A 1 113 ? 6.669 8.704 12.601 1.00 70.19 113 GLN A N 1
ATOM 934 C CA . GLN A 1 113 ? 7.127 9.453 13.760 1.00 70.19 113 GLN A CA 1
ATOM 935 C C . GLN A 1 113 ? 6.435 10.819 13.864 1.00 70.19 113 GLN A C 1
ATOM 937 O O . GLN A 1 113 ? 5.964 11.179 14.935 1.00 70.19 113 GLN A O 1
ATOM 942 N N . ARG A 1 114 ? 6.314 11.579 12.772 1.00 66.12 114 ARG A N 1
ATOM 943 C CA . ARG A 1 114 ? 5.750 12.943 12.809 1.00 66.12 114 ARG A CA 1
ATOM 944 C C . ARG A 1 114 ? 4.249 12.996 13.059 1.00 66.12 114 ARG A C 1
ATOM 946 O O . ARG A 1 114 ? 3.782 13.943 13.679 1.00 66.12 114 ARG A O 1
ATOM 953 N N . VAL A 1 115 ? 3.498 12.039 12.520 1.00 58.03 115 VAL A N 1
ATOM 954 C CA . VAL A 1 115 ? 2.026 12.054 12.570 1.00 58.03 115 VAL A CA 1
ATOM 955 C C . VAL A 1 115 ? 1.499 11.266 13.772 1.00 58.03 115 VAL A C 1
ATOM 957 O O . VAL A 1 115 ? 0.383 11.518 14.222 1.00 58.03 115 VAL A O 1
ATOM 960 N N . TYR A 1 116 ? 2.280 10.318 14.303 1.00 53.97 116 TYR A N 1
ATOM 961 C CA . TYR A 1 116 ? 1.808 9.390 15.336 1.00 53.97 116 TYR A CA 1
ATOM 962 C C . TYR A 1 116 ? 2.515 9.516 16.699 1.00 53.97 116 TYR A C 1
ATOM 964 O O . TYR A 1 116 ? 2.126 8.802 17.627 1.00 53.97 116 TYR A O 1
ATOM 972 N N . HIS A 1 117 ? 3.489 10.426 16.860 1.00 49.72 117 HIS A N 1
ATOM 973 C CA . HIS A 1 117 ? 3.988 10.842 18.183 1.00 49.72 117 HIS A CA 1
ATOM 974 C C . HIS A 1 117 ? 3.093 11.888 18.845 1.00 49.72 117 HIS A C 1
ATOM 976 O O . HIS A 1 117 ? 2.579 12.790 18.157 1.00 49.72 117 HIS A O 1
#

Solvent-accessible surface area (backbone atoms only — not comparable to full-atom values): 7046 Å² total; per-residue (Å²): 121,72,68,64,56,51,61,72,56,34,42,59,50,55,72,77,56,48,58,66,38,40,66,76,43,91,90,49,60,42,30,32,36,77,52,97,90,43,80,45,79,47,42,31,33,32,40,73,49,68,35,82,77,88,87,73,95,78,84,80,75,95,78,58,77,60,24,33,35,38,36,37,23,38,53,74,42,47,55,95,72,93,48,72,42,61,55,66,80,42,77,50,79,41,64,64,90,41,73,62,72,74,45,44,67,56,53,37,49,51,49,50,50,70,72,65,106

Foldseek 3Di:
DVVVVCLLQAQEDDLVQCLQWDAPDPPDLWIWGADPNDIDIYFKYKDKDFAQDDDDPPPDDDDDGGWIKIFIFTFDDSDPPSDTDTHGPDIDTDHPPDVCVVCSVVVNVVSCVVVVD

Sequence (117 aa):
MVGQFIDTFWRKSFIGDLRRARKVSEDDTEWTITYNGKVHQFQFVWLQGICVKILTCDGYKIYFLGDYIIIAGKLLNTTSSDHIIVSAYKIQWFKTSSKHELIWPFEVVDISQRVYH

Secondary structure (DSSP, 8-state):
-HHHHHHHHEEE--HHHHTT-EESSSS---EEEEETTEEEEESEEEEEEE------SSS-----TT-EEEEEEEEEE--SSS--EEEEEEEEEE-TT-HHHHHHHHHHHHHHHHHH-

pLDDT: mean 78.98, std 14.29, range [35.41, 93.38]

Mean predicted aligned error: 7.82 Å

Radius of gyration: 14.85 Å; Cα contacts (8 Å, |Δi|>4): 183; chains: 1; bounding box: 36×38×45 Å

Nearest PDB structures (foldseek):
  6w6w-assembly1_C  TM=7.820E-01  e=2.675E-03  Homo sapiens
  4day-assembly1_B  TM=5.691E-01  e=3.533E-04  Homo sapiens
  3f2b-assembly1_A  TM=6.618E-01  e=1.975E-01  Geobacillus kaustophilus
  3f2d-assembly1_A  TM=4.002E-01  e=3.960E-01  Geobacillus kaustophilus
  8ouw-assembly1_5  TM=3.814E-01  e=2.642E+00  Caenorhabditis elegans